Protein AF-A0A2V7WM45-F1 (afdb_monomer_lite)

Radius of gyration: 21.58 Å; chains: 1; bounding box: 43×30×76 Å

Structure (mmCIF, N/CA/C/O backbone):
data_AF-A0A2V7WM45-F1
#
_entry.id   AF-A0A2V7WM45-F1
#
loop_
_atom_site.group_PDB
_atom_site.id
_atom_site.type_symbol
_atom_site.label_atom_id
_atom_site.label_alt_id
_atom_site.label_comp_id
_atom_site.label_asym_id
_atom_site.label_entity_id
_atom_site.label_seq_id
_atom_site.pdbx_PDB_ins_code
_atom_site.Cartn_x
_atom_site.Cartn_y
_atom_site.Cartn_z
_atom_site.occupancy
_atom_site.B_iso_or_equiv
_atom_site.auth_seq_id
_atom_site.auth_comp_id
_atom_site.auth_asym_id
_atom_site.auth_atom_id
_atom_site.pdbx_PDB_model_num
ATOM 1 N N . MET A 1 1 ? 2.088 14.877 -1.147 1.00 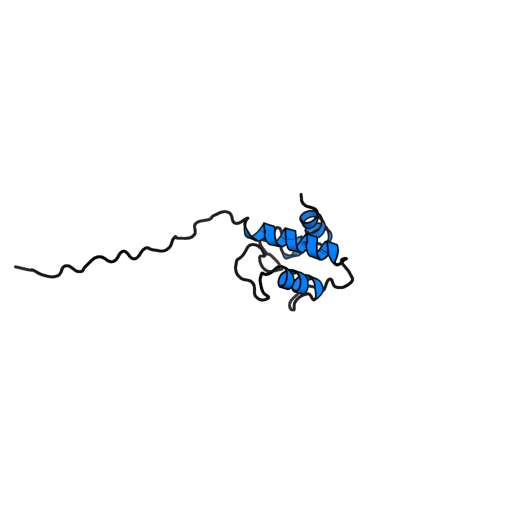69.31 1 MET A N 1
ATOM 2 C CA . MET A 1 1 ? 2.069 13.542 -0.510 1.00 69.31 1 MET A CA 1
ATOM 3 C C . MET A 1 1 ? 0.613 13.132 -0.369 1.00 69.31 1 MET A C 1
ATOM 5 O O . MET A 1 1 ? -0.147 13.908 0.196 1.00 69.31 1 MET A O 1
ATOM 9 N N . THR A 1 2 ? 0.203 12.006 -0.955 1.00 93.75 2 THR A N 1
ATOM 10 C CA . THR A 1 2 ? -1.174 11.494 -0.817 1.00 93.75 2 THR A CA 1
ATOM 11 C C . THR A 1 2 ? -1.364 10.847 0.556 1.00 93.75 2 THR A C 1
ATOM 13 O O . THR A 1 2 ? -0.389 10.443 1.192 1.00 93.75 2 THR A O 1
ATOM 16 N N . GLU A 1 3 ? -2.609 10.708 1.014 1.00 96.88 3 GLU A N 1
ATOM 17 C CA . GLU A 1 3 ? -2.891 10.020 2.282 1.00 96.88 3 GLU A CA 1
ATOM 18 C C . GLU A 1 3 ? -2.401 8.561 2.257 1.00 96.88 3 GLU A C 1
ATOM 20 O O . GLU A 1 3 ? -1.764 8.099 3.201 1.00 96.88 3 GLU A O 1
ATOM 25 N N . GLY A 1 4 ? -2.566 7.869 1.125 1.00 97.12 4 GLY A N 1
ATOM 26 C CA . GLY A 1 4 ? -2.015 6.527 0.921 1.00 97.12 4 GLY A CA 1
ATOM 27 C C . GLY A 1 4 ? -0.492 6.457 1.078 1.00 97.12 4 GLY A C 1
ATOM 28 O O . GLY A 1 4 ? 0.015 5.538 1.716 1.00 97.12 4 GLY A O 1
ATOM 29 N N . GLN A 1 5 ? 0.245 7.459 0.583 1.00 96.94 5 GLN A N 1
ATOM 30 C CA . GLN A 1 5 ? 1.699 7.546 0.766 1.00 96.94 5 GLN A CA 1
ATOM 31 C C . GLN A 1 5 ? 2.090 7.739 2.236 1.00 96.94 5 GLN A C 1
ATOM 33 O O . GLN A 1 5 ? 3.074 7.160 2.701 1.00 96.94 5 GLN A O 1
ATOM 38 N N . ARG A 1 6 ? 1.328 8.548 2.982 1.00 97.94 6 ARG A N 1
ATOM 39 C CA . ARG A 1 6 ? 1.544 8.748 4.420 1.00 97.94 6 ARG A CA 1
ATOM 40 C C . ARG A 1 6 ? 1.342 7.438 5.182 1.00 97.94 6 ARG A C 1
ATOM 42 O O . ARG A 1 6 ? 2.204 7.059 5.971 1.00 97.94 6 ARG A O 1
ATOM 49 N N . LEU A 1 7 ? 0.247 6.731 4.901 1.00 98.25 7 LEU A N 1
ATOM 50 C CA . LEU A 1 7 ? -0.103 5.459 5.539 1.00 98.25 7 LEU A CA 1
ATOM 51 C C . LEU A 1 7 ? 0.886 4.341 5.197 1.00 98.25 7 LEU A C 1
ATOM 53 O O . LEU A 1 7 ? 1.300 3.597 6.081 1.00 98.25 7 LEU A O 1
ATOM 57 N N . TYR A 1 8 ? 1.331 4.269 3.943 1.00 97.62 8 TYR A N 1
ATOM 58 C CA . TYR A 1 8 ? 2.353 3.322 3.500 1.00 97.62 8 TYR A CA 1
ATOM 59 C C . TYR A 1 8 ? 3.657 3.449 4.311 1.00 97.62 8 TYR A C 1
ATOM 61 O O . TYR A 1 8 ? 4.268 2.447 4.680 1.00 97.62 8 TYR A O 1
ATOM 69 N N . ASN A 1 9 ? 4.068 4.676 4.642 1.00 97.31 9 ASN A N 1
ATOM 70 C CA . ASN A 1 9 ? 5.217 4.902 5.521 1.00 97.31 9 ASN A CA 1
ATOM 71 C C . ASN A 1 9 ? 4.884 4.640 6.995 1.00 97.31 9 ASN A C 1
ATOM 73 O O . ASN A 1 9 ? 5.674 4.015 7.695 1.00 97.31 9 ASN A O 1
ATOM 77 N N . TRP A 1 10 ? 3.715 5.088 7.459 1.00 97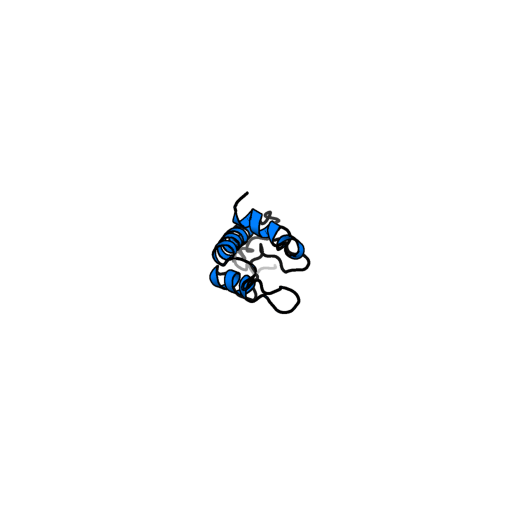.81 10 TRP A N 1
ATOM 78 C CA . TRP A 1 10 ? 3.265 4.926 8.845 1.00 97.81 10 TRP A CA 1
ATOM 79 C C . TRP A 1 10 ? 3.221 3.458 9.283 1.00 97.81 10 TRP A C 1
ATOM 81 O O . TRP A 1 10 ? 3.692 3.115 10.363 1.00 97.81 10 TRP A O 1
ATOM 91 N N . TYR A 1 11 ? 2.707 2.582 8.419 1.00 97.56 11 TYR A N 1
ATOM 92 C CA . TYR A 1 11 ? 2.644 1.140 8.662 1.00 97.56 11 TYR A CA 1
ATOM 93 C C . TYR A 1 11 ? 3.923 0.395 8.259 1.00 97.56 11 TYR A C 1
ATOM 95 O O . TYR A 1 11 ? 3.936 -0.834 8.208 1.00 97.56 11 TYR A O 1
ATOM 103 N N . ASN A 1 12 ? 5.010 1.128 8.000 1.00 96.00 12 ASN A N 1
ATOM 104 C CA . ASN A 1 12 ? 6.326 0.591 7.673 1.00 96.00 12 ASN A CA 1
ATOM 105 C C . ASN A 1 12 ? 6.338 -0.339 6.441 1.00 96.00 12 ASN A C 1
ATOM 107 O O . ASN A 1 12 ? 7.193 -1.217 6.322 1.00 96.00 12 ASN A O 1
ATOM 111 N N . CYS A 1 13 ? 5.428 -0.139 5.481 1.00 96.44 13 CYS A N 1
ATOM 112 C CA . CYS A 1 13 ? 5.483 -0.851 4.202 1.00 96.44 13 CYS A CA 1
ATOM 113 C C . CYS A 1 13 ? 6.778 -0.493 3.450 1.00 96.44 13 CYS A C 1
ATOM 115 O O . CYS A 1 13 ? 7.419 -1.357 2.844 1.00 96.44 13 CYS A O 1
ATOM 117 N N . SER A 1 14 ? 7.210 0.767 3.571 1.00 95.56 14 SER A N 1
ATOM 118 C CA . SER A 1 14 ? 8.486 1.254 3.043 1.00 95.56 14 SER A CA 1
ATOM 119 C C . SER A 1 14 ? 9.711 0.589 3.669 1.00 95.56 14 SER A C 1
ATOM 121 O O . SER A 1 14 ? 10.742 0.519 3.011 1.00 95.56 14 SER A O 1
ATOM 123 N N . GLY A 1 15 ? 9.618 0.028 4.877 1.00 95.19 15 GLY A N 1
ATOM 124 C CA . GLY A 1 15 ? 10.733 -0.700 5.486 1.00 95.19 15 GLY A CA 1
ATOM 125 C C . GLY A 1 15 ? 11.138 -1.955 4.705 1.00 95.19 15 GLY A C 1
ATOM 126 O O . GLY A 1 15 ? 12.302 -2.342 4.730 1.00 95.19 15 GLY A O 1
ATOM 127 N N . CYS A 1 16 ? 10.198 -2.575 3.981 1.00 96.00 16 CYS A N 1
ATOM 128 C CA . CYS A 1 16 ? 10.468 -3.773 3.176 1.00 96.00 16 CYS A CA 1
ATOM 129 C C . CYS A 1 16 ? 10.480 -3.489 1.672 1.00 96.00 16 CYS A C 1
ATOM 131 O O . CYS A 1 16 ? 11.299 -4.055 0.950 1.00 96.00 16 CYS A O 1
ATOM 133 N N . HIS A 1 17 ? 9.572 -2.630 1.205 1.00 94.94 17 HIS A N 1
ATOM 134 C CA . HIS A 1 17 ? 9.355 -2.351 -0.217 1.00 94.94 17 HIS A CA 1
ATOM 135 C C . HIS A 1 17 ? 9.922 -0.992 -0.661 1.00 94.94 17 HIS A C 1
ATOM 137 O O . HIS A 1 17 ? 9.759 -0.604 -1.822 1.00 94.94 17 HIS A O 1
ATOM 143 N N . PHE A 1 18 ? 10.569 -0.252 0.251 1.00 92.88 18 PHE A N 1
ATOM 144 C CA . PHE A 1 18 ? 11.128 1.083 0.022 1.00 92.88 18 PHE A CA 1
ATOM 145 C C . PHE A 1 18 ? 10.098 1.995 -0.648 1.00 92.88 18 PHE A C 1
ATOM 147 O O . PHE A 1 18 ? 8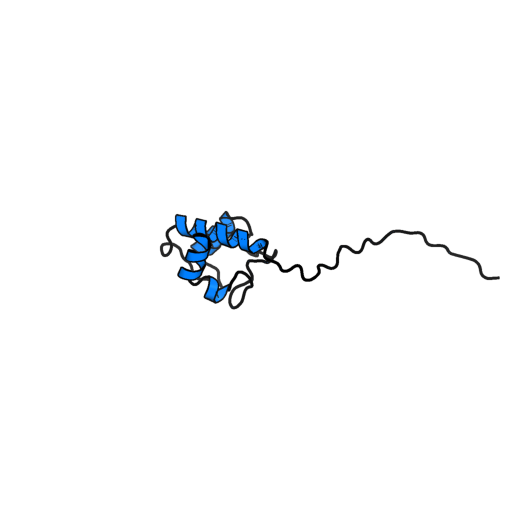.936 1.996 -0.251 1.00 92.88 18 PHE A O 1
ATOM 154 N N . ARG A 1 19 ? 10.460 2.766 -1.674 1.00 89.56 19 ARG A N 1
ATOM 155 C CA . ARG A 1 19 ? 9.502 3.591 -2.432 1.00 89.56 19 ARG A CA 1
ATOM 156 C C . ARG A 1 19 ? 8.803 2.821 -3.566 1.00 89.56 19 ARG A C 1
ATOM 158 O O . ARG A 1 19 ? 8.461 3.423 -4.570 1.00 89.56 19 ARG A O 1
ATOM 165 N N . GLY A 1 20 ? 8.626 1.506 -3.434 1.00 86.62 20 GLY A N 1
ATOM 166 C CA . GLY A 1 20 ? 8.108 0.631 -4.495 1.00 86.62 20 GLY A CA 1
ATOM 167 C C . GLY A 1 20 ? 9.193 -0.075 -5.307 1.00 86.62 20 GLY A C 1
ATOM 168 O O . GLY A 1 20 ? 8.872 -0.898 -6.157 1.00 86.62 20 GLY A O 1
ATOM 169 N N . GLY A 1 21 ? 10.466 0.189 -5.015 1.00 79.44 21 GLY A N 1
ATOM 170 C CA . GLY A 1 21 ? 11.617 -0.405 -5.700 1.00 79.44 21 GLY A CA 1
ATOM 171 C C . GLY A 1 21 ? 12.173 -1.677 -5.062 1.00 79.44 21 GLY A C 1
ATOM 172 O O . GLY A 1 21 ? 13.253 -2.111 -5.441 1.00 79.44 21 GLY A O 1
ATOM 173 N N . GLY A 1 22 ? 11.453 -2.265 -4.105 1.00 81.38 22 GLY A N 1
ATOM 174 C CA . GLY A 1 22 ? 11.826 -3.531 -3.473 1.00 81.38 22 GLY A CA 1
ATOM 175 C C . GLY A 1 22 ? 12.945 -3.393 -2.444 1.00 81.38 22 GLY A C 1
ATOM 176 O O . GLY A 1 22 ? 13.373 -2.287 -2.129 1.00 81.38 22 GLY A O 1
ATOM 177 N N . GLY A 1 23 ? 13.370 -4.525 -1.886 1.00 86.31 23 GLY A N 1
ATOM 178 C CA . GLY A 1 23 ? 14.368 -4.619 -0.826 1.00 86.31 23 GLY A CA 1
ATOM 179 C C . GLY A 1 23 ? 14.287 -5.980 -0.145 1.00 86.31 23 GLY A C 1
ATOM 180 O O . GLY A 1 23 ? 14.628 -6.996 -0.742 1.00 86.31 23 GLY A O 1
ATOM 181 N N . ILE A 1 24 ? 13.784 -6.003 1.092 1.00 91.75 24 ILE A N 1
ATOM 182 C CA . ILE A 1 24 ? 13.406 -7.259 1.766 1.00 91.75 24 ILE A CA 1
ATOM 183 C C . ILE A 1 24 ? 12.185 -7.874 1.068 1.00 91.75 24 ILE A C 1
ATOM 185 O O . ILE A 1 24 ? 12.108 -9.086 0.885 1.00 91.75 24 ILE A O 1
ATOM 189 N N . GLY A 1 25 ? 11.227 -7.028 0.678 1.00 91.31 25 GLY A N 1
ATOM 190 C CA . GLY A 1 25 ? 10.067 -7.415 -0.117 1.00 91.31 25 GLY A CA 1
ATOM 191 C C . GLY A 1 25 ? 10.300 -7.200 -1.618 1.00 91.31 25 GLY A C 1
ATOM 192 O O . GLY A 1 25 ? 11.194 -6.441 -2.004 1.00 91.31 25 GLY A O 1
ATOM 193 N N . PRO A 1 26 ? 9.484 -7.824 -2.485 1.00 92.44 26 PRO A N 1
ATOM 194 C CA . PRO A 1 26 ? 9.571 -7.627 -3.929 1.00 92.44 26 PRO A CA 1
ATOM 195 C C . PRO A 1 26 ? 9.321 -6.169 -4.331 1.00 92.44 26 PRO A C 1
ATOM 197 O O . PRO A 1 26 ? 8.662 -5.406 -3.615 1.00 92.44 26 PRO A O 1
ATOM 200 N N . ALA A 1 27 ? 9.817 -5.791 -5.506 1.00 92.75 27 ALA A N 1
ATOM 201 C CA . ALA A 1 27 ? 9.482 -4.511 -6.108 1.00 92.75 27 ALA A CA 1
ATOM 202 C C . ALA A 1 27 ? 7.979 -4.434 -6.426 1.00 92.75 27 ALA A C 1
ATOM 204 O O . ALA A 1 27 ? 7.369 -5.399 -6.880 1.00 92.75 27 ALA A O 1
ATOM 205 N N . LEU A 1 28 ? 7.388 -3.267 -6.169 1.00 93.31 28 LEU A N 1
ATOM 206 C CA . LEU A 1 28 ? 5.980 -2.956 -6.439 1.00 93.31 28 LEU A CA 1
ATOM 207 C C . LEU A 1 28 ? 5.816 -2.075 -7.691 1.00 93.31 28 LEU A C 1
ATOM 209 O O . LEU A 1 28 ? 4.708 -1.884 -8.177 1.00 93.31 28 LEU A O 1
ATOM 213 N N . MET A 1 29 ? 6.912 -1.534 -8.220 1.00 90.81 29 MET A N 1
ATOM 214 C CA . MET A 1 29 ? 6.921 -0.773 -9.472 1.00 90.81 29 MET A CA 1
ATOM 215 C C . MET A 1 29 ? 7.050 -1.661 -10.721 1.00 90.81 29 MET A C 1
ATOM 217 O O . MET A 1 29 ? 6.882 -1.173 -11.834 1.00 90.81 29 MET A O 1
ATOM 221 N N . ASP A 1 30 ? 7.354 -2.952 -10.550 1.00 84.62 30 ASP A N 1
ATOM 222 C CA . ASP A 1 30 ? 7.555 -3.887 -11.657 1.00 84.62 30 ASP A CA 1
ATOM 223 C C . ASP A 1 30 ? 6.251 -4.470 -12.206 1.00 84.62 30 ASP A C 1
ATOM 225 O O . ASP A 1 30 ? 5.206 -4.471 -11.553 1.00 84.62 30 ASP A O 1
ATOM 229 N N . ASP A 1 31 ? 6.336 -5.033 -13.413 1.00 80.38 31 ASP A N 1
ATOM 230 C CA . ASP A 1 31 ? 5.210 -5.693 -14.085 1.00 80.38 31 ASP A CA 1
ATOM 231 C C . ASP A 1 31 ? 4.961 -7.121 -13.579 1.00 80.38 31 ASP A C 1
ATOM 233 O O . ASP A 1 31 ? 3.904 -7.699 -13.839 1.00 80.38 31 ASP A O 1
ATOM 237 N N . VAL A 1 32 ? 5.906 -7.698 -12.831 1.00 85.00 32 VAL A N 1
ATOM 238 C CA . VAL A 1 32 ? 5.838 -9.087 -12.361 1.00 85.00 32 VAL A CA 1
ATOM 239 C C . VAL A 1 32 ? 5.114 -9.163 -11.017 1.00 85.00 32 VAL A C 1
ATOM 241 O O . VAL A 1 32 ? 5.645 -8.762 -9.986 1.00 85.00 32 VAL A O 1
ATOM 244 N N . TRP A 1 33 ? 3.897 -9.715 -11.025 1.00 89.50 33 TRP A N 1
ATOM 245 C CA . TRP A 1 33 ? 3.039 -9.847 -9.843 1.00 89.50 33 TRP A CA 1
ATOM 246 C C . TRP A 1 33 ? 2.560 -11.282 -9.661 1.00 89.50 33 TRP A C 1
ATOM 248 O O . TRP A 1 33 ? 1.663 -11.743 -10.360 1.00 89.50 33 TRP A O 1
ATOM 258 N N . ILE A 1 34 ? 3.120 -11.974 -8.669 1.00 89.19 34 ILE A N 1
ATOM 259 C CA . ILE A 1 34 ? 2.821 -13.390 -8.398 1.00 89.19 34 ILE A CA 1
ATOM 260 C C . ILE A 1 34 ? 1.422 -13.634 -7.804 1.00 89.19 34 ILE A C 1
ATOM 262 O O . ILE A 1 34 ? 0.905 -14.740 -7.904 1.00 89.19 34 ILE A O 1
ATOM 266 N N . TYR A 1 35 ? 0.795 -12.613 -7.206 1.00 89.81 35 TYR A N 1
ATOM 267 C CA . TYR A 1 35 ? -0.539 -12.708 -6.590 1.00 89.81 35 TYR A CA 1
ATOM 268 C C . TYR A 1 35 ? -1.614 -11.894 -7.321 1.00 89.81 35 TYR A C 1
ATOM 270 O O . TYR A 1 35 ? -2.710 -11.720 -6.790 1.00 89.81 35 TYR A O 1
ATOM 278 N N . GLY A 1 36 ? -1.311 -11.414 -8.531 1.00 90.25 36 GLY A N 1
ATOM 279 C CA . GLY A 1 36 ? -2.170 -10.516 -9.302 1.00 90.25 36 GLY A CA 1
ATOM 280 C C . GLY A 1 36 ? -1.897 -9.042 -9.003 1.00 90.25 36 GLY A C 1
ATOM 281 O O . GLY A 1 36 ? -1.493 -8.677 -7.899 1.00 90.25 36 GLY A O 1
ATOM 282 N N . LYS A 1 37 ? -2.088 -8.198 -10.020 1.00 90.56 37 LYS A N 1
ATOM 283 C CA . LYS A 1 37 ? -1.793 -6.759 -9.963 1.00 90.56 37 LYS A CA 1
ATOM 284 C C . LYS A 1 37 ? -3.022 -5.873 -9.773 1.00 90.56 37 LYS A C 1
ATOM 286 O O . LYS A 1 37 ? -2.854 -4.683 -9.524 1.00 90.56 37 LYS A O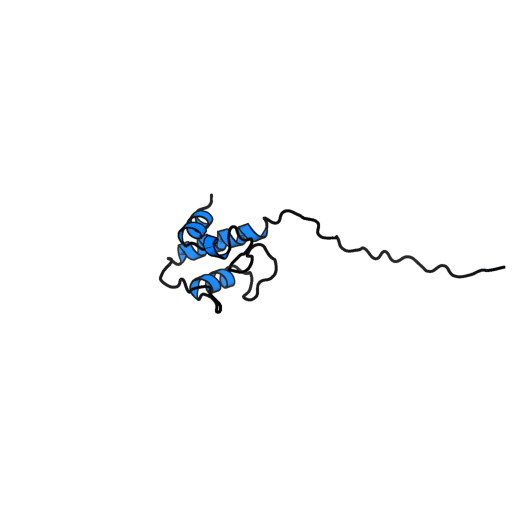 1
ATOM 291 N N . ASP A 1 38 ? -4.219 -6.440 -9.878 1.00 94.06 38 ASP A N 1
ATOM 292 C CA . ASP A 1 38 ? -5.465 -5.693 -9.745 1.00 94.06 38 ASP A CA 1
ATOM 293 C C . ASP A 1 38 ? -5.664 -5.195 -8.300 1.00 94.06 38 ASP A C 1
ATOM 295 O O . ASP A 1 38 ? -5.209 -5.854 -7.356 1.00 94.06 38 ASP A O 1
ATOM 299 N N . PRO A 1 39 ? -6.372 -4.071 -8.080 1.00 95.62 39 PRO A N 1
ATOM 300 C CA . PRO A 1 39 ? -6.560 -3.480 -6.752 1.00 95.62 39 PRO A CA 1
ATOM 301 C C . PRO A 1 39 ? -7.046 -4.473 -5.690 1.00 95.62 39 PRO A C 1
ATOM 303 O O . PRO A 1 39 ? -6.546 -4.483 -4.566 1.00 95.62 39 PRO A O 1
ATOM 306 N N . GLY A 1 40 ? -7.984 -5.354 -6.056 1.00 97.31 40 GLY A N 1
ATOM 307 C CA . GLY A 1 40 ? -8.508 -6.388 -5.160 1.00 97.31 40 GLY A CA 1
ATOM 308 C C . GLY A 1 40 ? -7.451 -7.413 -4.740 1.00 97.31 40 GLY A C 1
ATOM 309 O O . GLY A 1 40 ? -7.411 -7.824 -3.580 1.00 97.31 40 GLY A O 1
ATOM 310 N N . ASN A 1 41 ? -6.539 -7.777 -5.643 1.00 97.31 41 ASN A N 1
ATOM 311 C CA . ASN A 1 41 ? -5.421 -8.669 -5.342 1.00 97.31 41 ASN A CA 1
ATOM 312 C C . ASN A 1 41 ? -4.398 -8.010 -4.414 1.00 97.31 41 ASN A C 1
ATOM 314 O O . ASN A 1 41 ? -3.893 -8.661 -3.494 1.00 97.31 41 ASN A O 1
ATOM 318 N N . ILE A 1 42 ? -4.114 -6.719 -4.616 1.00 96.56 42 ILE A N 1
ATOM 319 C CA . ILE A 1 42 ? -3.228 -5.950 -3.732 1.00 96.56 42 ILE A CA 1
ATOM 320 C C . ILE A 1 42 ? -3.861 -5.839 -2.340 1.00 96.56 42 ILE A C 1
ATOM 322 O O . ILE A 1 42 ? -3.202 -6.144 -1.347 1.00 96.56 42 ILE A O 1
ATOM 326 N N . TYR A 1 43 ? -5.151 -5.497 -2.264 1.00 98.44 43 TYR A N 1
ATOM 327 C CA . TYR A 1 43 ? -5.905 -5.454 -1.011 1.00 98.44 43 TYR A CA 1
ATOM 328 C C . TYR A 1 43 ? -5.830 -6.797 -0.272 1.00 98.44 43 TYR A C 1
ATOM 330 O O . TYR A 1 43 ? -5.402 -6.845 0.880 1.00 98.44 43 TYR A O 1
ATOM 338 N N . ALA A 1 44 ? -6.147 -7.904 -0.951 1.00 98.12 44 ALA A N 1
ATOM 339 C CA . ALA A 1 44 ? -6.077 -9.241 -0.364 1.00 98.12 44 ALA A CA 1
ATOM 340 C C . ALA A 1 44 ? -4.649 -9.619 0.064 1.00 98.12 44 ALA A C 1
ATOM 342 O O . ALA A 1 44 ? -4.458 -10.350 1.034 1.00 98.12 44 ALA A O 1
ATOM 343 N N . THR A 1 45 ? -3.629 -9.122 -0.638 1.00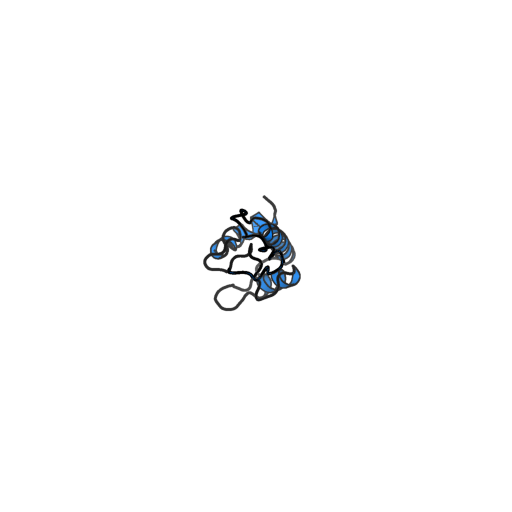 97.44 45 THR A N 1
ATOM 344 C CA . THR A 1 45 ? -2.221 -9.312 -0.263 1.00 97.44 45 THR A CA 1
ATOM 345 C C . THR A 1 45 ? -1.879 -8.584 1.034 1.00 97.44 45 THR A C 1
ATOM 347 O O . THR A 1 45 ? -1.228 -9.164 1.898 1.00 97.44 45 THR A O 1
ATOM 350 N N . ILE A 1 46 ? -2.369 -7.359 1.223 1.00 97.81 46 ILE A N 1
ATOM 351 C CA . ILE A 1 46 ? -2.159 -6.595 2.461 1.00 97.81 46 ILE A CA 1
ATOM 352 C C . ILE A 1 46 ? -2.951 -7.212 3.622 1.00 97.81 46 ILE A C 1
ATOM 354 O O . ILE A 1 46 ? -2.409 -7.410 4.709 1.00 97.81 46 ILE A O 1
ATOM 358 N N . VAL A 1 47 ? -4.220 -7.557 3.401 1.00 98.31 47 VAL A N 1
ATOM 359 C CA . VAL A 1 47 ? -5.083 -8.115 4.450 1.00 98.31 47 VAL A CA 1
ATOM 360 C C . VAL A 1 47 ? -4.571 -9.474 4.919 1.00 98.31 47 VAL A C 1
ATOM 362 O O . VAL A 1 47 ? -4.354 -9.658 6.116 1.00 98.31 47 VAL A O 1
ATOM 365 N N . GLU A 1 48 ? -4.321 -10.407 4.002 1.00 98.00 48 GLU A N 1
ATOM 366 C CA . GLU A 1 48 ? -3.929 -11.775 4.370 1.00 98.00 48 GLU A CA 1
ATOM 367 C C . GLU A 1 48 ? -2.429 -11.926 4.647 1.00 98.00 48 GLU A C 1
ATOM 369 O O . GLU A 1 48 ? -2.009 -12.908 5.256 1.00 98.00 48 GLU A O 1
ATOM 374 N N . GLY A 1 49 ? -1.603 -10.969 4.219 1.00 97.12 49 GLY A N 1
ATOM 375 C CA . GLY A 1 49 ? -0.156 -11.159 4.171 1.00 97.12 49 GLY A CA 1
ATOM 376 C C . GLY A 1 49 ? 0.240 -12.218 3.138 1.00 97.12 49 GLY A C 1
ATOM 377 O O . GLY A 1 49 ? -0.594 -12.724 2.378 1.00 97.12 49 GLY A O 1
ATOM 378 N N . ARG A 1 50 ? 1.530 -12.560 3.085 1.00 96.25 50 ARG A N 1
ATOM 379 C CA . ARG A 1 50 ? 2.072 -13.607 2.206 1.00 96.25 50 ARG A CA 1
ATOM 380 C C . ARG A 1 50 ? 3.171 -14.405 2.904 1.00 96.25 50 ARG A C 1
ATOM 382 O O . ARG A 1 50 ? 3.895 -13.850 3.735 1.00 96.25 50 ARG A O 1
ATOM 389 N N . PRO A 1 51 ? 3.317 -15.700 2.566 1.00 92.00 51 PRO A N 1
ATOM 390 C CA . PRO A 1 51 ? 4.412 -16.507 3.089 1.00 92.00 51 PRO A CA 1
ATOM 391 C C . PRO A 1 51 ? 5.764 -15.864 2.760 1.00 92.00 51 PRO A C 1
ATOM 393 O O . PRO A 1 51 ? 5.883 -15.095 1.806 1.00 92.00 51 PRO A O 1
ATOM 396 N N . ASN A 1 52 ? 6.785 -16.210 3.545 1.00 87.69 52 ASN A N 1
ATOM 397 C CA . ASN A 1 52 ? 8.151 -15.685 3.424 1.00 87.69 52 ASN A CA 1
ATOM 398 C C . ASN A 1 52 ? 8.322 -14.205 3.820 1.00 87.69 52 ASN A C 1
ATOM 400 O O . ASN A 1 52 ? 9.215 -13.533 3.317 1.00 87.69 52 ASN A O 1
ATOM 404 N N . GLY A 1 53 ? 7.512 -13.708 4.763 1.00 89.75 53 GLY A N 1
ATOM 405 C CA . GLY A 1 53 ? 7.858 -12.506 5.536 1.00 89.75 53 GLY A CA 1
ATOM 406 C C . GLY A 1 53 ? 6.934 -11.298 5.387 1.00 89.75 53 GLY A C 1
ATOM 407 O O . GLY A 1 53 ? 7.144 -10.315 6.092 1.00 89.75 53 GLY A O 1
ATOM 408 N N . MET A 1 54 ? 5.891 -11.352 4.552 1.00 96.50 54 MET A N 1
ATOM 409 C CA . MET A 1 54 ? 4.878 -10.290 4.522 1.00 96.50 54 MET A CA 1
ATOM 410 C C . MET A 1 54 ? 3.782 -10.582 5.564 1.00 96.50 54 MET A C 1
ATOM 412 O O . MET A 1 54 ? 3.002 -11.518 5.376 1.00 96.50 54 MET A O 1
ATOM 416 N N . PRO A 1 55 ? 3.674 -9.807 6.658 1.00 96.62 55 PRO A N 1
ATOM 417 C CA . PRO A 1 55 ? 2.690 -10.072 7.701 1.00 96.62 55 PRO A CA 1
ATOM 418 C C . PRO A 1 55 ? 1.262 -9.772 7.231 1.00 96.62 55 PRO A C 1
ATOM 420 O O . PRO A 1 55 ? 1.040 -8.920 6.373 1.00 96.62 55 PRO A O 1
ATOM 423 N N . SER A 1 56 ? 0.2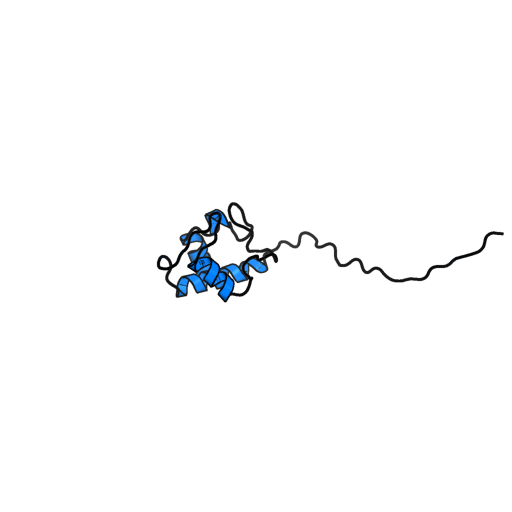87 -10.431 7.858 1.00 97.75 56 SER A N 1
ATOM 424 C CA . SER A 1 56 ? -1.123 -10.050 7.744 1.00 97.75 56 SER A CA 1
ATOM 425 C C . SER A 1 56 ? -1.401 -8.751 8.509 1.00 97.75 56 SER A C 1
ATOM 427 O O . SER A 1 56 ? -0.975 -8.581 9.666 1.00 97.75 56 SER A O 1
ATOM 429 N N . TRP A 1 57 ? -2.164 -7.863 7.866 1.00 97.94 57 TRP A N 1
ATOM 430 C CA . TRP A 1 57 ? -2.635 -6.592 8.426 1.00 97.94 57 TRP A CA 1
ATOM 431 C C . TRP A 1 57 ? -4.133 -6.574 8.748 1.00 97.94 57 TRP A C 1
ATOM 433 O O . TRP A 1 57 ? -4.649 -5.555 9.216 1.00 97.94 57 TRP A O 1
ATOM 443 N N . ARG A 1 58 ? -4.828 -7.702 8.552 1.00 97.56 58 ARG A N 1
ATOM 444 C CA . ARG A 1 58 ? -6.234 -7.886 8.928 1.00 97.56 58 ARG A CA 1
ATOM 445 C C . ARG A 1 58 ? -6.463 -7.458 10.381 1.00 97.56 58 ARG A C 1
ATOM 447 O O . ARG A 1 58 ? -5.756 -7.896 11.286 1.00 97.56 58 ARG A O 1
ATOM 454 N N . GLY A 1 59 ? -7.431 -6.567 10.593 1.00 97.06 59 GLY A N 1
ATOM 455 C CA . GLY A 1 59 ? -7.779 -6.038 11.918 1.00 97.06 59 GLY A CA 1
ATOM 456 C C . GLY A 1 59 ? -6.747 -5.094 12.554 1.00 97.06 59 GLY A C 1
ATOM 457 O O . GLY A 1 59 ? -7.030 -4.535 13.608 1.00 97.06 59 GLY A O 1
ATOM 458 N N . LYS A 1 60 ? -5.577 -4.880 11.935 1.00 97.75 60 LYS A N 1
ATOM 459 C CA . LYS A 1 60 ? -4.542 -3.938 12.408 1.00 97.75 60 LYS A CA 1
ATOM 460 C C . LYS A 1 60 ? -4.627 -2.588 11.705 1.00 97.75 60 LYS A C 1
ATOM 462 O O . LYS A 1 60 ? -4.321 -1.559 12.301 1.00 97.75 60 LYS A O 1
ATOM 467 N N . ILE A 1 61 ? -5.021 -2.610 10.434 1.00 98.06 61 ILE A N 1
ATOM 468 C CA . ILE A 1 61 ? -5.253 -1.422 9.619 1.00 98.06 61 ILE A CA 1
ATOM 469 C C . ILE A 1 61 ? -6.750 -1.376 9.291 1.00 98.06 61 ILE A C 1
ATOM 471 O O . ILE A 1 61 ? -7.289 -2.383 8.822 1.00 98.06 61 ILE A O 1
ATOM 475 N N . PRO A 1 62 ? -7.441 -0.245 9.521 1.00 98.25 62 PRO A N 1
ATOM 476 C CA . PRO A 1 62 ? -8.817 -0.071 9.072 1.00 98.25 62 PRO A CA 1
ATOM 477 C C . PRO A 1 62 ? -8.935 -0.278 7.558 1.00 98.25 62 PRO A C 1
ATOM 479 O O . PRO A 1 62 ? -8.113 0.230 6.797 1.00 98.25 62 PRO A O 1
ATOM 482 N N . GLU A 1 63 ? -9.974 -0.973 7.094 1.00 97.69 63 GLU A N 1
ATOM 483 C CA . GLU A 1 63 ? -10.073 -1.374 5.681 1.00 97.69 63 GLU A CA 1
ATOM 484 C C . GLU A 1 63 ? -10.021 -0.196 4.699 1.00 97.69 63 GLU A C 1
ATOM 486 O O . GLU A 1 63 ? -9.384 -0.288 3.652 1.00 97.69 63 GLU A O 1
ATOM 491 N N . TYR A 1 64 ? -10.627 0.941 5.053 1.00 97.94 64 TYR A N 1
ATOM 492 C CA . TYR A 1 64 ? -10.583 2.142 4.216 1.00 97.94 64 TYR A CA 1
ATOM 493 C C . TYR A 1 64 ? -9.153 2.685 4.043 1.00 97.94 64 TYR A C 1
ATOM 495 O O . TYR A 1 64 ? -8.814 3.194 2.977 1.00 97.94 64 TYR A O 1
ATOM 503 N N . GLN A 1 65 ? -8.292 2.531 5.055 1.00 98.50 65 GLN A N 1
ATOM 504 C CA . GLN A 1 65 ? -6.881 2.916 4.976 1.00 98.50 65 GLN A CA 1
ATOM 505 C C . GLN A 1 65 ? -6.081 1.929 4.126 1.00 98.50 65 GLN A C 1
ATOM 507 O O . GLN A 1 65 ? -5.186 2.345 3.393 1.00 98.50 65 GLN A O 1
ATOM 512 N N . ILE A 1 66 ? -6.426 0.636 4.158 1.00 98.56 66 ILE A N 1
ATOM 513 C CA . ILE A 1 66 ? -5.828 -0.355 3.250 1.00 98.56 66 ILE A CA 1
ATOM 514 C C . ILE A 1 66 ? -6.112 0.038 1.800 1.00 98.56 66 ILE A C 1
ATOM 516 O O . ILE A 1 66 ? -5.187 0.059 0.994 1.00 98.56 66 ILE A O 1
ATOM 520 N N . TRP A 1 67 ? -7.344 0.432 1.469 1.00 98.38 67 TRP A N 1
ATOM 521 C CA . TRP A 1 67 ? -7.668 0.917 0.124 1.00 98.38 67 TRP A CA 1
ATOM 522 C C . TRP A 1 67 ? -6.888 2.177 -0.268 1.00 98.38 67 TRP A C 1
ATOM 524 O O . TRP A 1 67 ? -6.403 2.260 -1.392 1.00 98.38 67 TRP A O 1
ATOM 534 N N . GLN A 1 68 ? -6.672 3.116 0.658 1.00 98.50 68 GLN A N 1
ATOM 535 C CA . GLN A 1 68 ? -5.813 4.279 0.400 1.00 98.50 68 GLN A CA 1
ATOM 536 C C . GLN A 1 68 ? -4.363 3.867 0.099 1.00 98.50 68 GLN A C 1
ATOM 538 O O . GLN A 1 68 ? -3.734 4.436 -0.796 1.00 98.50 68 GLN A O 1
ATOM 543 N N . ILE A 1 69 ? -3.835 2.864 0.810 1.00 98.06 69 ILE A N 1
ATOM 544 C CA . ILE A 1 69 ? -2.512 2.288 0.530 1.00 98.06 69 ILE A CA 1
ATOM 545 C C . ILE A 1 69 ? -2.504 1.608 -0.843 1.00 98.06 69 ILE A C 1
ATOM 547 O O . ILE A 1 69 ? -1.566 1.834 -1.602 1.00 98.06 69 ILE A O 1
ATOM 551 N N . VAL A 1 70 ? -3.535 0.829 -1.192 1.00 97.44 70 VAL A N 1
ATOM 552 C CA . VAL A 1 70 ? -3.668 0.178 -2.510 1.00 97.44 70 VAL A CA 1
ATOM 553 C C . VAL A 1 70 ? -3.591 1.213 -3.626 1.00 97.44 70 VAL A C 1
ATOM 555 O O . VAL A 1 70 ? -2.735 1.084 -4.497 1.00 97.44 70 VAL A O 1
ATOM 558 N N . THR A 1 71 ? -4.389 2.282 -3.550 1.00 96.56 71 THR A N 1
ATOM 559 C CA . THR A 1 71 ? -4.360 3.366 -4.542 1.00 96.56 71 THR A CA 1
ATOM 560 C C . THR A 1 71 ? -2.968 3.980 -4.662 1.00 96.56 71 THR A C 1
ATOM 562 O O . THR A 1 71 ? -2.503 4.254 -5.764 1.00 96.56 71 THR A O 1
ATOM 565 N N . TYR A 1 72 ? -2.258 4.174 -3.547 1.00 96.12 72 TYR A N 1
ATOM 566 C CA . TYR A 1 72 ? -0.878 4.654 -3.611 1.00 96.12 72 TYR A CA 1
ATOM 567 C C . TYR A 1 72 ? 0.066 3.639 -4.270 1.00 96.12 72 TYR A C 1
ATOM 569 O O . TYR A 1 72 ? 0.862 4.030 -5.120 1.00 96.12 72 TYR A O 1
ATOM 577 N N . VAL A 1 73 ? -0.033 2.349 -3.939 1.00 94.94 73 VAL A N 1
ATOM 578 C CA . VAL A 1 73 ? 0.774 1.291 -4.570 1.00 94.94 73 VAL A CA 1
ATOM 579 C C . VAL A 1 73 ? 0.555 1.258 -6.082 1.00 94.94 73 VAL A C 1
ATOM 581 O O . VAL A 1 73 ? 1.514 1.069 -6.824 1.00 94.94 73 VAL A O 1
ATOM 584 N N . GLU A 1 74 ? -0.664 1.507 -6.560 1.00 92.31 74 GLU A N 1
ATOM 585 C CA . GLU A 1 74 ? -0.932 1.621 -7.995 1.00 92.31 74 GLU A CA 1
ATOM 586 C C . GLU A 1 74 ? -0.161 2.772 -8.650 1.00 92.31 74 GLU A C 1
ATOM 588 O O . GLU A 1 74 ? 0.369 2.597 -9.746 1.00 92.31 74 GLU A O 1
ATOM 593 N N . THR A 1 75 ? -0.010 3.912 -7.965 1.00 91.88 75 THR A N 1
ATOM 594 C CA . THR A 1 75 ? 0.775 5.043 -8.494 1.00 91.88 75 THR A CA 1
ATOM 595 C C . THR A 1 75 ? 2.266 4.731 -8.642 1.00 91.88 75 THR A C 1
ATOM 597 O O . THR A 1 75 ? 2.920 5.303 -9.508 1.00 91.88 75 THR A O 1
ATOM 600 N N . LEU A 1 76 ? 2.804 3.778 -7.870 1.00 90.56 76 LEU A N 1
ATOM 601 C CA . LEU A 1 76 ? 4.219 3.381 -7.949 1.00 90.56 76 LEU A CA 1
ATOM 602 C C . LEU A 1 76 ? 4.562 2.657 -9.256 1.00 90.56 76 LEU A C 1
ATOM 604 O O . LEU A 1 76 ? 5.723 2.606 -9.652 1.00 90.56 76 LEU A O 1
ATOM 608 N N . ARG A 1 77 ? 3.554 2.112 -9.944 1.00 79.75 77 ARG A N 1
ATOM 609 C CA . ARG A 1 77 ? 3.700 1.294 -11.157 1.00 79.75 77 ARG A CA 1
ATOM 610 C C . ARG A 1 77 ? 4.077 2.100 -12.410 1.00 79.75 77 ARG A C 1
ATOM 612 O O . ARG A 1 77 ? 4.301 1.510 -13.458 1.00 79.75 77 ARG A O 1
ATOM 619 N N . GLY A 1 78 ? 4.151 3.430 -12.315 1.00 63.34 78 GLY A N 1
ATOM 620 C CA . GLY A 1 78 ? 4.563 4.328 -13.403 1.00 63.34 78 GLY A CA 1
ATOM 621 C C . GLY A 1 78 ? 5.897 5.045 -13.173 1.00 63.34 78 GLY A C 1
ATOM 622 O O . GLY A 1 78 ? 6.421 5.653 -14.100 1.00 63.34 78 GLY A O 1
ATOM 623 N N . ASP A 1 79 ? 6.477 4.943 -11.974 1.00 54.91 79 ASP A N 1
ATOM 624 C CA . ASP A 1 79 ? 7.670 5.695 -11.551 1.00 54.91 79 ASP A CA 1
ATOM 625 C C . ASP A 1 79 ? 8.995 5.037 -11.994 1.00 54.91 79 ASP A C 1
ATOM 627 O O . ASP A 1 79 ? 10.044 5.241 -11.379 1.00 54.91 79 ASP A O 1
ATOM 631 N N . ARG A 1 80 ? 8.989 4.251 -13.079 1.00 52.59 80 ARG A N 1
ATOM 632 C CA . ARG A 1 80 ? 10.239 3.779 -13.687 1.00 52.59 80 ARG A CA 1
ATOM 633 C C . ARG A 1 80 ? 11.000 4.990 -14.238 1.00 52.59 80 ARG A C 1
ATOM 635 O O . ARG A 1 80 ? 10.492 5.648 -15.149 1.00 52.59 80 ARG A O 1
ATOM 642 N N . PRO A 1 81 ? 12.250 5.254 -13.814 1.00 48.56 81 PRO A N 1
ATOM 643 C CA . PRO A 1 81 ? 13.170 5.931 -14.708 1.00 48.56 81 PRO A CA 1
ATOM 644 C C . PRO A 1 81 ? 13.260 5.040 -15.945 1.00 48.56 81 PRO A C 1
ATOM 646 O O . PRO A 1 81 ? 13.578 3.855 -15.833 1.00 48.56 81 PRO A O 1
ATOM 649 N N . ILE A 1 82 ? 12.935 5.588 -17.110 1.00 45.19 82 ILE A N 1
ATOM 650 C CA . ILE A 1 82 ? 13.167 4.956 -18.408 1.00 45.19 82 ILE A CA 1
ATOM 651 C C . ILE A 1 82 ? 14.675 4.764 -18.629 1.00 45.19 82 ILE A C 1
ATOM 653 O O . ILE A 1 82 ? 15.302 5.443 -19.433 1.00 45.19 82 ILE A O 1
ATOM 657 N N . ALA A 1 83 ? 15.293 3.835 -17.909 1.00 54.06 83 ALA A N 1
ATOM 658 C CA . ALA A 1 83 ? 16.548 3.249 -18.327 1.00 54.06 83 ALA A CA 1
ATOM 659 C C . ALA A 1 83 ? 16.201 2.240 -19.427 1.00 54.06 83 ALA A C 1
ATOM 661 O O . ALA A 1 83 ? 15.909 1.082 -19.153 1.00 54.06 83 ALA A O 1
ATOM 662 N N . SER A 1 84 ? 16.140 2.749 -20.660 1.00 48.28 84 SER A N 1
ATOM 663 C CA . SER A 1 84 ? 16.315 2.014 -21.914 1.00 48.28 84 SER A CA 1
ATOM 664 C C . SER A 1 84 ? 15.707 0.608 -21.943 1.00 48.28 84 SER A C 1
ATOM 666 O O . SER A 1 84 ? 16.409 -0.389 -21.789 1.00 48.28 84 SER A O 1
ATOM 668 N N . SER A 1 85 ? 14.412 0.502 -22.247 1.00 44.41 85 SER A N 1
ATOM 669 C CA . SER A 1 85 ? 13.967 -0.699 -22.960 1.00 44.41 85 SER A CA 1
ATOM 670 C C . SER A 1 85 ? 14.713 -0.722 -24.301 1.00 44.41 85 SER A C 1
ATOM 672 O O . SER A 1 85 ? 14.620 0.271 -25.029 1.00 44.41 85 SER A O 1
ATOM 674 N N . PRO A 1 86 ? 15.453 -1.786 -24.670 1.00 45.31 86 PRO A N 1
ATOM 675 C CA . PRO A 1 86 ? 15.744 -1.986 -26.076 1.00 45.31 86 PRO A CA 1
ATOM 676 C C . PRO A 1 86 ? 14.376 -2.153 -26.737 1.00 45.31 86 PRO A C 1
ATOM 678 O O . PRO A 1 86 ? 13.611 -3.044 -26.363 1.00 45.31 86 PRO A O 1
ATOM 681 N N . GLY A 1 87 ? 14.024 -1.228 -27.630 1.00 47.38 87 GLY A N 1
ATOM 682 C CA . GLY A 1 87 ? 12.789 -1.316 -28.400 1.00 47.38 87 GLY A CA 1
ATOM 683 C C . GLY A 1 87 ? 12.692 -2.665 -29.122 1.00 47.38 87 GLY A C 1
ATOM 684 O O . GLY A 1 87 ? 13.694 -3.382 -29.238 1.00 47.38 87 GLY A O 1
ATOM 685 N N . PRO A 1 88 ? 11.502 -3.036 -29.622 1.00 43.88 88 PRO A N 1
ATOM 686 C CA . PRO A 1 88 ? 11.389 -4.211 -30.465 1.00 43.88 88 PRO A CA 1
ATOM 687 C C . PRO A 1 88 ? 12.373 -4.030 -31.619 1.00 43.88 88 PRO A C 1
ATOM 689 O O . PRO A 1 88 ? 12.311 -3.033 -32.336 1.00 43.88 88 PRO A O 1
ATOM 692 N N . ARG A 1 89 ? 13.308 -4.968 -31.778 1.00 51.94 89 ARG A N 1
ATOM 693 C CA . ARG A 1 89 ? 14.040 -5.097 -33.033 1.00 51.94 89 ARG A CA 1
ATOM 694 C C . ARG A 1 89 ? 12.985 -5.375 -34.100 1.00 51.94 89 ARG A C 1
ATOM 696 O O . ARG A 1 89 ? 12.457 -6.481 -34.179 1.00 51.94 89 ARG A O 1
ATOM 703 N N . GLU A 1 90 ? 12.612 -4.343 -34.849 1.00 42.09 90 GLU A N 1
ATOM 704 C CA . GLU A 1 90 ? 11.975 -4.507 -36.145 1.00 42.09 90 GLU A CA 1
ATOM 705 C C . GLU A 1 90 ? 12.968 -5.308 -36.988 1.00 42.09 90 GLU A C 1
ATOM 707 O O . GLU A 1 90 ? 13.910 -4.768 -37.567 1.00 42.09 90 GLU A O 1
ATOM 712 N N . GLU A 1 91 ? 12.814 -6.632 -36.977 1.00 43.38 91 GLU A N 1
ATOM 713 C CA . GLU A 1 91 ? 13.375 -7.511 -37.994 1.00 43.38 91 GLU A CA 1
ATOM 714 C C . GLU A 1 91 ? 12.657 -7.146 -39.294 1.00 43.38 91 GLU A C 1
ATOM 716 O O . GLU A 1 91 ? 11.636 -7.715 -39.680 1.00 43.38 91 GLU A O 1
ATOM 721 N N . HIS A 1 92 ? 13.166 -6.083 -39.912 1.00 43.56 92 HIS A N 1
ATOM 722 C CA . HIS A 1 92 ? 12.839 -5.676 -41.257 1.00 43.56 92 HIS A CA 1
ATOM 723 C C . HIS A 1 92 ? 13.261 -6.833 -42.163 1.00 43.56 92 HIS A C 1
ATOM 725 O O . HIS A 1 92 ? 14.441 -7.037 -42.454 1.00 43.56 92 HIS A O 1
ATOM 731 N N . LEU A 1 93 ? 12.263 -7.625 -42.554 1.00 45.16 93 LEU A N 1
ATOM 732 C CA . LEU A 1 93 ? 12.228 -8.334 -43.823 1.00 45.16 93 LEU A CA 1
ATOM 733 C C . LEU A 1 93 ? 12.930 -7.462 -44.875 1.00 45.16 93 LEU A C 1
ATOM 735 O O . LEU A 1 93 ? 12.481 -6.346 -45.106 1.00 45.16 93 LEU A O 1
ATOM 739 N N . GLN A 1 94 ? 13.997 -7.959 -45.503 1.00 45.44 94 GLN A N 1
ATOM 740 C CA . GLN A 1 94 ? 14.242 -7.699 -46.920 1.00 45.44 94 GLN A CA 1
ATOM 741 C C . GLN A 1 94 ? 15.193 -8.747 -47.518 1.00 45.44 94 GLN A C 1
ATOM 743 O O . GLN A 1 94 ? 16.375 -8.813 -47.199 1.00 45.44 94 GLN A O 1
ATOM 748 N N . ALA A 1 95 ? 14.575 -9.587 -48.351 1.00 40.31 95 ALA A N 1
ATOM 749 C CA . ALA A 1 95 ? 15.055 -10.240 -49.568 1.00 40.31 95 ALA A CA 1
ATOM 750 C C . ALA A 1 95 ? 16.541 -10.633 -49.678 1.00 40.31 95 ALA A C 1
ATOM 752 O O . ALA A 1 95 ? 17.438 -9.806 -49.790 1.00 40.31 95 ALA A O 1
ATOM 753 N N . GLY A 1 96 ? 16.765 -11.943 -49.804 1.00 45.00 96 GLY A N 1
ATOM 754 C CA . GLY A 1 96 ? 18.020 -12.487 -50.297 1.00 45.00 96 GLY A CA 1
ATOM 755 C C . GLY A 1 96 ? 18.229 -12.182 -51.778 1.00 45.00 96 GLY A C 1
ATOM 756 O O . GLY A 1 96 ? 17.402 -12.531 -52.618 1.00 45.00 96 GLY A O 1
ATOM 757 N N . GLU A 1 97 ? 19.387 -11.617 -52.094 1.00 44.03 97 GLU A N 1
ATOM 758 C CA . GLU A 1 97 ? 19.933 -11.584 -53.445 1.00 44.03 97 GLU A CA 1
ATOM 759 C C . GLU A 1 97 ? 21.128 -12.534 -53.498 1.00 44.03 97 GLU A C 1
ATOM 761 O O . GLU A 1 97 ? 22.199 -12.295 -52.939 1.00 44.03 97 GLU A O 1
ATOM 766 N N . GLY A 1 98 ? 20.903 -13.677 -54.138 1.00 39.50 98 GLY A N 1
ATOM 767 C CA . GLY A 1 98 ? 21.951 -14.595 -54.537 1.00 39.50 98 GLY A CA 1
ATOM 768 C C . GLY A 1 98 ? 22.394 -14.337 -55.976 1.00 39.50 98 GLY A C 1
ATOM 769 O O . GLY A 1 98 ? 21.584 -13.986 -56.827 1.00 39.50 98 GLY A O 1
ATOM 770 N N . ARG A 1 99 ? 23.659 -14.706 -56.230 1.00 46.06 99 ARG A N 1
ATOM 771 C CA . ARG A 1 99 ? 24.228 -15.169 -57.513 1.00 46.06 99 ARG A CA 1
ATOM 772 C C . ARG A 1 99 ? 24.752 -14.094 -58.486 1.00 46.06 99 ARG A C 1
ATOM 774 O O . ARG A 1 99 ? 24.008 -13.550 -59.290 1.00 46.06 99 ARG A O 1
ATOM 781 N N . THR A 1 100 ? 26.082 -13.988 -58.587 1.00 45.62 100 THR A N 1
ATOM 782 C CA . THR A 1 100 ? 26.866 -14.556 -59.714 1.00 45.62 100 THR A CA 1
ATOM 783 C C . THR A 1 100 ? 28.355 -14.232 -59.555 1.00 45.62 100 THR A C 1
ATOM 785 O O . THR A 1 100 ? 28.759 -13.077 -59.582 1.00 45.62 100 THR A O 1
ATOM 788 N N . SER A 1 101 ? 29.170 -15.282 -59.438 1.00 47.31 101 SER A N 1
ATOM 789 C CA . SER A 1 101 ? 30.583 -15.275 -59.818 1.00 47.31 101 SER A CA 1
ATOM 790 C C . SER A 1 101 ? 30.686 -15.507 -61.324 1.00 47.31 101 SER A C 1
ATOM 792 O O . SER A 1 101 ? 30.159 -16.522 -61.784 1.00 47.31 101 SER A O 1
ATOM 794 N N . ARG A 1 102 ? 31.387 -14.639 -62.060 1.00 54.03 102 ARG A N 1
ATOM 795 C CA . ARG A 1 102 ? 32.346 -15.000 -63.120 1.00 54.03 102 ARG A CA 1
ATOM 796 C C . ARG A 1 102 ? 33.095 -13.768 -63.609 1.00 54.03 102 ARG A C 1
ATOM 798 O O . ARG A 1 102 ? 32.429 -12.728 -63.780 1.00 54.03 102 ARG A O 1
#

Secondary structure (DSSP, 8-state):
--HHHHHHHHTTHHHHHTTTT-SSSPPSSSS--TT-SSHHHHHHHHHH-BTTTB---TTTS-HHHHHHHHHHHHHGGG------PPPP--------------

pLDDT: mean 82.36, std 20.74, range [39.5, 98.56]

Sequence (102 aa):
MTEGQRLYNWYNCSGCHFRGGGGIGPALMDDVWIYGKDPGNIYATIVEGRPNGMPSWRGKIPEYQIWQIVTYVETLRGDRPIASSPGPREEHLQAGEGRTSR

Foldseek 3Di:
DFLLVVLCVVVPVCVAANLQPGDVHHRLLDPDDPQDLDLVSQLCCQQPPDPPDGDHCNVVDDSVSSSSNSVSSVVSNPPDPPPDDPPPPPPDDDDDDDDDDD